Protein AF-A0A1J1HDL6-F1 (afdb_monomer_lite)

Foldseek 3Di:
DDVVVVVVVVVVVLVVCCPPPPDPSVVVVVVVVVVVVVVVVLVVVCVVPPDCPRDPDHDPDDDDDDPVNVCVVCVVVVPDPVVVVVVVVVPDDPVRVVVVVVVVVVD

InterPro domains:
  IPR056352 Microprotein, apicomplexa 13 [PF23523] (12-78)

Sequence (107 aa):
MNIKKKLIKEVENFRRTILLKGSPAFKIGVWVSGLTIGLTWILFSEYNQPKTNNLFFKKKEADIFTNEEIEKWNKPYFSNNKQELLVKDSKLTVDEKRKIILKEIYK

Secondary structure (DSSP, 8-state):
--HHHHHHHHHHHHHHHTTSTTSHHHHHHHHHHHHHHHHHHHHHHHHHS--TT-SS---SSPP---HHHHHHHHTTTTTSTHHHHHHHHHHS-HHHHHHHHHHHHT-

Organism: Plasmodium relictum (NCBI:txid85471)

Radius of gyration: 34.54 Å; chains: 1; bounding box: 70×32×77 Å

pLDDT: mean 77.24, std 10.14, range [54.28, 94.81]

Structure (mmCIF, N/CA/C/O backbone):
data_AF-A0A1J1HDL6-F1
#
_entry.id   AF-A0A1J1HDL6-F1
#
loop_
_atom_site.group_PDB
_atom_site.id
_atom_site.type_symbol
_atom_site.label_atom_id
_atom_site.label_alt_id
_atom_site.label_comp_id
_atom_site.label_asym_id
_atom_site.label_entity_id
_atom_site.label_seq_id
_atom_site.pdbx_PDB_ins_code
_atom_site.Cartn_x
_atom_site.Cartn_y
_atom_site.Cartn_z
_atom_site.occupancy
_atom_site.B_iso_or_equiv
_atom_site.auth_seq_id
_atom_site.auth_comp_id
_atom_site.auth_asym_id
_atom_site.auth_atom_id
_atom_site.pdbx_PDB_model_num
ATOM 1 N N . MET A 1 1 ? 23.630 26.340 -26.911 1.00 58.75 1 MET A N 1
ATOM 2 C CA . MET A 1 1 ? 23.223 24.965 -27.292 1.00 58.75 1 MET A CA 1
ATOM 3 C C . MET A 1 1 ? 21.820 24.711 -26.752 1.00 58.75 1 MET A C 1
ATOM 5 O O . MET A 1 1 ? 21.607 24.862 -25.560 1.00 58.75 1 MET A O 1
ATOM 9 N N . ASN A 1 2 ? 20.839 24.453 -27.621 1.00 82.31 2 ASN A N 1
ATOM 10 C CA . ASN A 1 2 ? 19.422 24.438 -27.240 1.00 82.31 2 ASN A CA 1
ATOM 11 C C . ASN A 1 2 ? 19.067 23.110 -26.540 1.00 82.31 2 ASN A C 1
ATOM 13 O O . ASN A 1 2 ? 19.070 22.059 -27.181 1.00 82.31 2 ASN A O 1
ATOM 17 N N . ILE A 1 3 ? 18.790 23.158 -25.233 1.00 84.62 3 ILE A N 1
ATOM 18 C CA . ILE A 1 3 ? 18.558 21.992 -24.356 1.00 84.62 3 ILE A CA 1
ATOM 19 C C . ILE A 1 3 ? 17.462 21.074 -24.917 1.00 84.62 3 ILE A C 1
ATOM 21 O O . ILE A 1 3 ? 17.608 19.854 -24.900 1.00 84.62 3 ILE A O 1
ATOM 25 N N . LYS A 1 4 ? 16.423 21.652 -25.535 1.00 83.12 4 LYS A N 1
ATOM 26 C CA . LYS A 1 4 ? 15.350 20.898 -26.200 1.00 83.12 4 LYS A CA 1
ATOM 27 C C . LYS A 1 4 ? 15.874 19.976 -27.303 1.00 83.12 4 LYS A C 1
ATOM 29 O O . LYS A 1 4 ? 15.474 18.821 -27.374 1.00 83.12 4 LYS A O 1
ATOM 34 N N . LYS A 1 5 ? 16.806 20.452 -28.137 1.00 86.25 5 LYS A N 1
ATOM 35 C CA . LYS A 1 5 ? 17.389 19.644 -29.224 1.00 86.25 5 LYS A CA 1
ATOM 36 C C . LYS A 1 5 ? 18.236 18.488 -28.685 1.00 86.25 5 LYS A C 1
ATOM 38 O O . LYS A 1 5 ? 18.247 17.420 -29.287 1.00 86.25 5 LYS A O 1
ATOM 43 N N . LYS A 1 6 ? 18.918 18.688 -27.550 1.00 86.06 6 LYS A N 1
ATOM 44 C CA . LYS A 1 6 ? 19.694 17.632 -26.883 1.00 86.06 6 LYS A CA 1
ATOM 45 C C . LYS A 1 6 ? 18.775 16.538 -26.332 1.00 86.06 6 LYS A C 1
ATOM 47 O O . LYS A 1 6 ? 19.003 15.371 -26.624 1.00 86.06 6 LYS A O 1
ATOM 52 N N . LEU A 1 7 ? 17.703 16.929 -25.639 1.00 85.88 7 LEU A N 1
ATOM 53 C CA . LEU A 1 7 ? 16.712 15.996 -25.096 1.00 85.88 7 LEU A CA 1
ATOM 54 C C . LEU A 1 7 ? 16.017 15.185 -26.194 1.00 85.88 7 LEU A C 1
ATOM 56 O O . LEU A 1 7 ? 15.916 13.971 -26.080 1.00 85.88 7 LEU A O 1
ATOM 60 N N . ILE A 1 8 ? 15.599 15.825 -27.291 1.00 87.06 8 ILE A N 1
ATOM 61 C CA . ILE A 1 8 ? 14.969 15.124 -28.423 1.00 87.06 8 ILE A CA 1
ATOM 62 C C . ILE A 1 8 ? 15.917 14.064 -29.005 1.00 87.06 8 ILE A C 1
ATOM 64 O O . ILE A 1 8 ? 15.500 12.934 -29.248 1.00 87.06 8 ILE A O 1
ATOM 68 N N . LYS A 1 9 ? 17.203 14.401 -29.170 1.00 86.50 9 LYS A N 1
ATOM 69 C CA . LYS A 1 9 ? 18.216 13.470 -29.684 1.00 86.50 9 LYS A CA 1
ATOM 70 C C . LYS A 1 9 ? 18.461 12.294 -28.734 1.00 86.50 9 LYS A C 1
ATOM 72 O O . LYS A 1 9 ? 18.607 11.161 -29.183 1.00 86.50 9 LYS A O 1
ATOM 77 N N . GLU A 1 10 ? 18.498 12.550 -27.429 1.00 82.50 10 GLU A N 1
ATOM 78 C CA . GLU A 1 10 ? 18.624 11.499 -26.414 1.00 82.50 10 GLU A CA 1
ATOM 79 C C . GLU A 1 10 ? 17.402 10.576 -26.403 1.00 82.50 10 GLU A C 1
ATOM 81 O O . GLU A 1 10 ? 17.576 9.360 -26.402 1.00 82.50 10 GLU A O 1
ATOM 86 N N . VAL A 1 11 ? 16.185 11.119 -26.500 1.00 81.88 11 VAL A N 1
ATOM 87 C CA . VAL A 1 11 ? 14.943 10.330 -26.592 1.00 81.88 11 VAL A CA 1
ATOM 88 C C . VAL A 1 11 ? 14.924 9.464 -27.853 1.00 81.88 11 VAL A C 1
ATOM 90 O O . VAL A 1 11 ? 14.560 8.289 -27.790 1.00 81.88 11 VAL A O 1
ATOM 93 N N . GLU A 1 12 ? 15.347 10.003 -28.998 1.00 83.62 12 GLU A N 1
ATOM 94 C CA . GLU A 1 12 ? 15.393 9.251 -30.254 1.00 83.62 12 GLU A CA 1
ATOM 95 C C . GLU A 1 12 ? 16.412 8.099 -30.192 1.00 83.62 12 GLU A C 1
ATOM 97 O O . GLU A 1 12 ? 16.109 6.968 -30.583 1.00 83.62 12 GLU A O 1
ATOM 102 N N . ASN A 1 13 ? 17.591 8.351 -29.615 1.00 79.81 13 ASN A N 1
ATOM 103 C CA . ASN A 1 13 ? 18.610 7.328 -29.373 1.00 79.81 13 ASN A CA 1
ATOM 104 C C . ASN A 1 13 ? 18.134 6.264 -28.375 1.00 79.81 13 ASN A C 1
ATOM 106 O O . ASN A 1 13 ? 18.382 5.070 -28.572 1.00 79.81 13 ASN A O 1
ATOM 110 N N . PHE A 1 14 ? 17.427 6.676 -27.323 1.00 77.12 14 PHE A N 1
ATOM 111 C CA . PHE A 1 14 ? 16.869 5.772 -26.324 1.00 77.12 14 PHE A CA 1
ATOM 112 C C . PHE A 1 14 ? 15.821 4.851 -26.949 1.00 77.12 14 PHE A C 1
ATOM 114 O O . PHE A 1 14 ? 15.903 3.637 -26.800 1.00 77.12 14 PHE A O 1
ATOM 121 N N . ARG A 1 15 ? 14.899 5.396 -27.752 1.00 75.75 15 ARG A N 1
ATOM 122 C CA . ARG A 1 15 ? 13.878 4.619 -28.472 1.00 75.75 15 ARG A CA 1
ATOM 123 C C . ARG A 1 15 ? 14.488 3.560 -29.391 1.00 75.75 15 ARG A C 1
ATOM 125 O O . ARG A 1 15 ? 13.982 2.443 -29.439 1.00 75.75 15 ARG A O 1
ATOM 132 N N . ARG A 1 16 ? 15.578 3.884 -30.097 1.00 75.50 16 ARG A N 1
ATOM 133 C CA . ARG A 1 16 ? 16.286 2.918 -30.960 1.00 75.50 16 ARG A CA 1
ATOM 134 C C . ARG A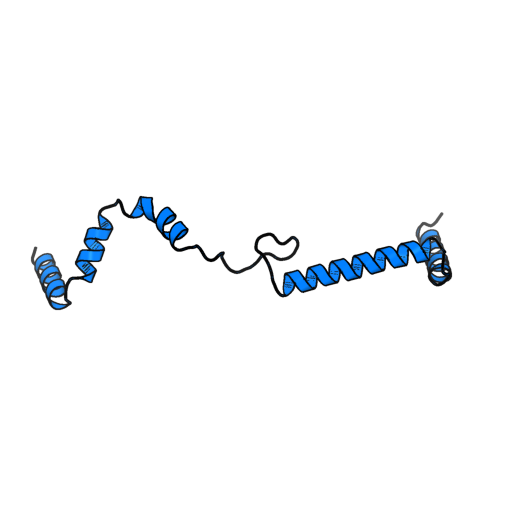 1 16 ? 16.969 1.808 -30.161 1.00 75.50 16 ARG A C 1
ATOM 136 O O . ARG A 1 16 ? 17.018 0.671 -30.612 1.00 75.50 16 ARG A O 1
ATOM 143 N N . THR A 1 17 ? 17.491 2.127 -28.979 1.00 74.25 17 THR A N 1
ATOM 144 C CA . THR A 1 17 ? 18.280 1.191 -28.161 1.00 74.25 17 THR A CA 1
ATOM 145 C C . THR A 1 17 ? 17.456 0.403 -27.145 1.00 74.25 17 THR A C 1
ATOM 147 O O . THR A 1 17 ? 17.947 -0.601 -26.629 1.00 74.25 17 THR A O 1
ATOM 150 N N . ILE A 1 18 ? 16.203 0.791 -26.889 1.00 66.06 18 ILE A N 1
ATOM 151 C CA . ILE A 1 18 ? 15.331 0.146 -25.897 1.00 66.06 18 ILE A CA 1
ATOM 152 C C . ILE A 1 18 ? 15.004 -1.309 -26.252 1.00 66.06 18 ILE A C 1
ATOM 154 O O . ILE A 1 18 ? 14.808 -2.119 -25.358 1.00 66.06 18 ILE A O 1
ATOM 158 N N . LEU A 1 19 ? 14.971 -1.649 -27.545 1.00 67.44 19 LEU A N 1
ATOM 159 C CA . LEU A 1 19 ? 14.701 -3.005 -28.036 1.00 67.44 19 LEU A CA 1
ATOM 160 C C . LEU A 1 19 ? 15.977 -3.848 -28.187 1.00 67.44 19 LEU A C 1
ATOM 162 O O . LEU A 1 19 ? 15.893 -5.066 -28.342 1.00 67.44 19 LEU A O 1
ATOM 166 N N . LEU A 1 20 ? 17.163 -3.228 -28.127 1.00 77.88 20 LEU A N 1
ATOM 167 C CA . LEU A 1 20 ? 18.426 -3.960 -28.155 1.00 77.88 20 LEU A CA 1
ATOM 168 C C . LEU A 1 20 ? 18.693 -4.578 -26.780 1.00 77.88 20 LEU A C 1
ATOM 170 O O . LEU A 1 20 ? 19.084 -3.899 -25.825 1.00 77.88 20 LEU A O 1
ATOM 174 N N . LYS A 1 21 ? 18.501 -5.896 -26.700 1.00 66.12 21 LYS A N 1
ATOM 175 C CA . LYS A 1 21 ? 18.742 -6.701 -25.501 1.00 66.12 21 LYS A CA 1
ATOM 176 C C . LYS A 1 21 ? 20.197 -6.528 -25.044 1.00 66.12 21 LYS A C 1
ATOM 178 O O . LYS A 1 21 ? 21.126 -6.764 -25.807 1.00 66.12 21 LYS A O 1
ATOM 183 N N . GLY A 1 22 ? 20.386 -6.088 -23.799 1.00 70.88 22 GLY A N 1
ATOM 184 C CA . GLY A 1 22 ? 21.708 -5.826 -23.211 1.00 70.88 22 GLY A CA 1
ATOM 185 C C . GLY A 1 22 ? 22.145 -4.357 -23.206 1.00 70.88 22 GLY A C 1
ATOM 186 O O . GLY A 1 22 ? 23.100 -4.027 -22.500 1.00 70.88 22 GLY A O 1
ATOM 187 N N . SER A 1 23 ? 21.432 -3.460 -23.899 1.00 76.69 23 SER A N 1
ATOM 188 C CA . SER A 1 23 ? 21.705 -2.023 -23.818 1.00 76.69 23 SER A CA 1
ATOM 189 C C . SER A 1 23 ? 21.410 -1.475 -22.406 1.00 76.69 23 SER A C 1
ATOM 191 O O . SER A 1 23 ? 20.531 -1.994 -21.705 1.00 76.69 23 SER A O 1
ATOM 193 N N . PRO A 1 24 ? 22.101 -0.409 -21.957 1.00 80.69 24 PRO A N 1
ATOM 194 C CA . PRO A 1 24 ? 21.780 0.254 -20.691 1.00 80.69 24 PRO A CA 1
ATOM 195 C C . PRO A 1 24 ? 20.316 0.716 -20.622 1.00 80.69 24 PRO A C 1
ATOM 197 O O . PRO A 1 24 ? 19.679 0.583 -19.580 1.00 80.69 24 PRO A O 1
ATOM 200 N N . ALA A 1 25 ? 19.762 1.174 -21.750 1.00 80.81 25 ALA A N 1
ATOM 201 C CA . ALA A 1 25 ? 18.365 1.583 -21.874 1.00 80.81 25 ALA A CA 1
ATOM 202 C C . ALA A 1 25 ? 17.390 0.420 -21.626 1.00 80.81 25 ALA A C 1
ATOM 204 O O . ALA A 1 25 ? 16.414 0.584 -20.897 1.00 80.81 25 ALA A O 1
ATOM 205 N N . PHE A 1 26 ? 17.684 -0.770 -22.164 1.00 81.50 26 PHE A N 1
ATOM 206 C CA . PHE A 1 26 ? 16.893 -1.977 -21.918 1.00 81.50 26 PHE A CA 1
ATOM 207 C C . PHE A 1 26 ? 16.925 -2.383 -20.439 1.00 81.50 26 PHE A C 1
ATOM 209 O O . PHE A 1 26 ? 15.880 -2.668 -19.859 1.00 81.50 26 PHE A O 1
ATOM 216 N N . LYS A 1 27 ? 18.101 -2.351 -19.793 1.00 83.94 27 LYS A N 1
ATOM 217 C CA . LYS A 1 27 ? 18.226 -2.660 -18.355 1.00 83.94 27 LYS A CA 1
ATOM 218 C C . LYS A 1 27 ? 17.377 -1.717 -17.504 1.00 83.94 27 LYS A C 1
ATOM 220 O O . LYS A 1 27 ? 16.628 -2.183 -16.651 1.00 83.94 27 LYS A O 1
ATOM 225 N N . ILE A 1 28 ? 17.460 -0.412 -17.762 1.00 86.38 28 ILE A N 1
ATOM 226 C CA . ILE A 1 28 ? 16.651 0.595 -17.063 1.00 86.38 28 ILE A CA 1
ATOM 227 C C . ILE A 1 28 ? 15.161 0.348 -17.319 1.00 86.38 28 ILE A C 1
ATOM 229 O O . ILE A 1 28 ? 14.379 0.361 -16.376 1.00 86.38 28 ILE A O 1
ATOM 233 N N . GLY A 1 29 ? 14.772 0.054 -18.563 1.00 84.69 29 GLY A N 1
ATOM 234 C CA . GLY A 1 29 ? 13.389 -0.266 -18.918 1.00 84.69 29 GLY A CA 1
ATOM 235 C C . GLY A 1 29 ? 12.826 -1.453 -18.134 1.00 84.69 29 GLY A C 1
ATOM 236 O O . GLY A 1 29 ? 11.716 -1.366 -17.618 1.00 84.69 29 GLY A O 1
ATOM 237 N N . VAL A 1 30 ? 13.605 -2.527 -17.969 1.00 87.19 30 VAL A N 1
ATOM 238 C CA . VAL A 1 30 ? 13.203 -3.694 -17.167 1.00 87.19 30 VAL A CA 1
ATOM 239 C C . VAL A 1 30 ? 12.992 -3.308 -15.703 1.00 87.19 30 VAL A C 1
ATOM 241 O O . VAL A 1 30 ? 11.933 -3.605 -15.153 1.00 87.19 30 VAL A O 1
ATOM 244 N N . TRP A 1 31 ? 13.943 -2.598 -15.088 1.00 91.69 31 TRP A N 1
ATOM 245 C CA . TRP A 1 31 ? 13.818 -2.142 -13.698 1.00 91.69 31 TRP A CA 1
ATOM 246 C C . TRP A 1 31 ? 12.621 -1.215 -13.493 1.00 91.69 31 TRP A C 1
ATOM 248 O O . TRP A 1 31 ? 11.844 -1.418 -12.563 1.00 91.69 31 TRP A O 1
ATOM 258 N N . VAL A 1 32 ? 12.432 -0.239 -14.383 1.00 91.38 32 VAL A N 1
ATOM 259 C CA . VAL A 1 32 ? 11.285 0.675 -14.335 1.00 91.38 32 VAL A CA 1
ATOM 260 C C . VAL A 1 32 ? 9.982 -0.100 -14.495 1.00 91.38 32 VAL A C 1
ATOM 262 O O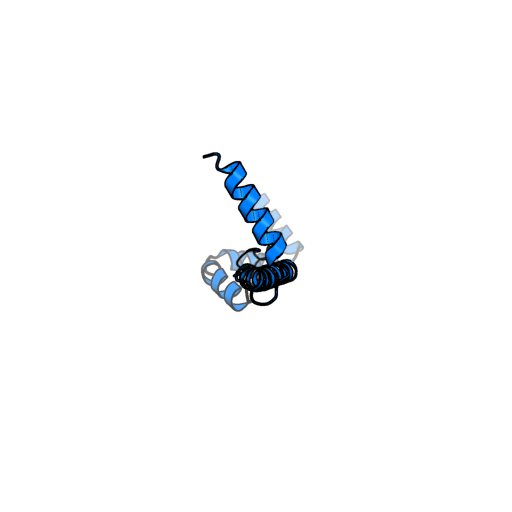 . VAL A 1 32 ? 9.063 0.137 -13.722 1.00 91.38 32 VAL A O 1
ATOM 265 N N . SER A 1 33 ? 9.907 -1.060 -15.422 1.00 91.12 33 SER A N 1
ATOM 266 C CA . SER A 1 33 ? 8.706 -1.886 -15.596 1.00 91.12 33 SER A CA 1
ATOM 267 C C . SER A 1 33 ? 8.396 -2.736 -14.360 1.00 91.12 33 SER A C 1
ATOM 269 O O . SER A 1 33 ? 7.249 -2.802 -13.932 1.00 91.12 33 SER A O 1
ATOM 271 N N . GLY A 1 34 ? 9.414 -3.334 -13.732 1.00 92.56 34 GLY A N 1
ATOM 272 C CA . GLY A 1 34 ? 9.239 -4.114 -12.509 1.00 92.56 34 GLY A CA 1
ATOM 273 C C . GLY A 1 34 ? 8.754 -3.246 -11.350 1.00 92.56 34 GLY A C 1
ATOM 274 O O . GLY A 1 34 ? 7.828 -3.627 -10.637 1.00 92.56 34 GLY A O 1
ATOM 275 N N . LEU A 1 35 ? 9.324 -2.045 -11.204 1.00 94.56 35 LEU A N 1
ATOM 276 C CA . LEU A 1 35 ? 8.904 -1.081 -10.190 1.00 94.56 35 LEU A CA 1
ATOM 277 C C . LEU A 1 35 ? 7.478 -0.579 -10.425 1.00 94.56 35 LEU A C 1
ATOM 279 O O . LEU A 1 35 ? 6.705 -0.526 -9.474 1.00 94.56 35 LEU A O 1
ATOM 283 N N . THR A 1 36 ? 7.099 -0.235 -11.659 1.00 94.19 36 THR A N 1
ATOM 284 C CA . THR A 1 36 ? 5.746 0.266 -11.951 1.00 94.19 36 THR A CA 1
ATOM 285 C C . THR A 1 36 ? 4.689 -0.810 -11.754 1.00 94.19 36 THR A C 1
ATOM 287 O O . THR A 1 36 ? 3.640 -0.523 -11.177 1.00 94.19 36 THR A O 1
ATOM 290 N N . ILE A 1 37 ? 4.962 -2.049 -12.165 1.00 94.81 37 ILE A N 1
ATOM 291 C CA . ILE A 1 37 ? 4.063 -3.186 -11.935 1.00 94.81 37 ILE A CA 1
ATOM 292 C C . ILE A 1 37 ? 3.934 -3.460 -10.433 1.00 94.81 37 ILE A C 1
ATOM 294 O O . ILE A 1 37 ? 2.817 -3.592 -9.936 1.00 94.81 37 ILE A O 1
ATOM 298 N N . GLY A 1 38 ? 5.048 -3.466 -9.694 1.00 91.81 38 GLY A N 1
ATOM 299 C CA . GLY A 1 38 ? 5.047 -3.647 -8.241 1.00 91.81 38 GLY A CA 1
ATOM 300 C C . GLY A 1 38 ? 4.269 -2.554 -7.505 1.00 91.81 38 GLY A C 1
ATOM 301 O O . GLY A 1 38 ? 3.414 -2.857 -6.678 1.00 91.81 38 GLY A O 1
ATOM 302 N N . LEU A 1 39 ? 4.495 -1.284 -7.849 1.00 92.50 39 LEU A N 1
ATOM 303 C CA . LEU A 1 39 ? 3.753 -0.147 -7.292 1.00 92.50 39 LEU A CA 1
ATOM 304 C C . LEU A 1 39 ? 2.262 -0.219 -7.619 1.00 92.50 39 LEU A C 1
ATOM 306 O O . LEU A 1 39 ? 1.435 0.007 -6.742 1.00 92.50 39 LEU A O 1
ATOM 310 N N . THR A 1 40 ? 1.912 -0.570 -8.857 1.00 92.25 40 THR A N 1
ATOM 311 C CA . THR A 1 40 ? 0.509 -0.726 -9.270 1.00 92.25 40 THR A CA 1
ATOM 312 C C . THR A 1 40 ? -0.167 -1.848 -8.486 1.00 92.25 40 THR A C 1
ATOM 314 O O . THR A 1 40 ? -1.300 -1.686 -8.039 1.00 92.25 40 THR A O 1
ATOM 317 N N . TRP A 1 41 ? 0.535 -2.960 -8.259 1.00 91.12 41 TRP A N 1
ATOM 318 C CA . TRP A 1 41 ? 0.033 -4.062 -7.443 1.00 91.12 41 TRP A CA 1
ATOM 319 C C . TRP A 1 41 ? -0.198 -3.646 -5.989 1.00 91.12 41 TRP A C 1
ATOM 321 O O . TRP A 1 41 ? -1.256 -3.932 -5.433 1.00 91.12 41 TRP A O 1
ATOM 331 N N . ILE A 1 42 ? 0.755 -2.928 -5.386 1.00 88.50 42 ILE A N 1
ATOM 332 C CA . ILE A 1 42 ? 0.623 -2.397 -4.022 1.00 88.50 42 ILE A CA 1
ATOM 333 C C . ILE A 1 42 ? -0.577 -1.451 -3.941 1.00 88.50 42 ILE A C 1
ATOM 335 O O . ILE A 1 42 ? -1.415 -1.616 -3.061 1.00 88.50 42 ILE A O 1
ATOM 339 N N . LEU A 1 43 ? -0.713 -0.521 -4.888 1.00 88.19 43 LEU A N 1
ATOM 340 C CA . LEU A 1 43 ? -1.845 0.405 -4.940 1.00 88.19 43 LEU A CA 1
ATOM 341 C C . LEU A 1 43 ? -3.183 -0.331 -5.049 1.00 88.19 43 LEU A C 1
ATOM 343 O O . LEU A 1 43 ? -4.111 -0.011 -4.312 1.00 88.19 43 LEU A O 1
ATOM 347 N N . PHE A 1 44 ? -3.285 -1.328 -5.931 1.00 88.75 44 PHE A N 1
ATOM 348 C CA . PHE A 1 44 ? -4.512 -2.106 -6.100 1.00 88.75 44 PHE A CA 1
ATOM 349 C C . PHE A 1 44 ? -4.833 -2.950 -4.858 1.00 88.75 44 PHE A C 1
ATOM 351 O O . PHE A 1 44 ? -5.983 -3.026 -4.429 1.00 88.75 44 PHE A O 1
ATOM 358 N N . SER A 1 45 ? -3.812 -3.541 -4.236 1.00 86.06 45 SER A N 1
ATOM 359 C CA . SER A 1 45 ? -3.954 -4.289 -2.988 1.00 86.06 45 SER A CA 1
ATOM 360 C C . SER A 1 45 ? -4.413 -3.392 -1.838 1.00 86.06 45 SER A C 1
ATOM 362 O O . SER A 1 45 ? -5.322 -3.772 -1.102 1.00 86.06 45 SER A O 1
ATOM 364 N N . GLU A 1 46 ? -3.804 -2.215 -1.671 1.00 86.19 46 GLU A N 1
ATOM 365 C CA . GLU A 1 46 ? -4.189 -1.257 -0.631 1.00 86.19 46 GLU A CA 1
ATOM 366 C C . GLU A 1 46 ? -5.580 -0.669 -0.881 1.00 86.19 46 GLU A C 1
ATOM 368 O O . GLU A 1 46 ? -6.307 -0.419 0.076 1.00 86.19 46 GLU A O 1
ATOM 373 N N . TYR A 1 47 ? -5.965 -0.474 -2.145 1.00 83.69 47 TYR A N 1
ATOM 374 C CA . TYR A 1 47 ? -7.296 0.004 -2.509 1.00 83.69 47 TYR A CA 1
ATOM 375 C C . TYR A 1 47 ? -8.390 -1.006 -2.138 1.00 83.69 47 TYR A C 1
ATOM 377 O O . TYR A 1 47 ? -9.408 -0.626 -1.565 1.00 83.69 47 TYR A O 1
ATOM 385 N N . ASN A 1 48 ? -8.172 -2.293 -2.427 1.00 83.00 48 ASN A N 1
ATOM 386 C CA . ASN A 1 48 ? -9.158 -3.340 -2.147 1.00 83.00 48 ASN A CA 1
ATOM 387 C C . ASN A 1 48 ? -9.235 -3.708 -0.660 1.00 83.00 48 ASN A C 1
ATOM 389 O O . ASN A 1 48 ? -10.308 -4.052 -0.169 1.00 83.00 48 ASN A O 1
ATOM 393 N N . GLN A 1 49 ? -8.106 -3.680 0.054 1.00 81.25 49 GLN A N 1
ATOM 394 C CA . GLN A 1 49 ? -8.034 -4.018 1.478 1.00 81.25 49 GLN A CA 1
ATOM 395 C C . GLN A 1 49 ? -7.159 -3.007 2.228 1.00 81.25 49 GLN A C 1
ATOM 397 O O . GLN A 1 49 ? -5.997 -3.291 2.549 1.00 81.25 49 GLN A O 1
ATOM 402 N N . PRO A 1 50 ? -7.701 -1.814 2.527 1.00 75.38 50 PRO A N 1
ATOM 403 C CA . PRO A 1 50 ? -6.952 -0.801 3.246 1.00 75.38 50 PRO A CA 1
ATOM 404 C C . PRO A 1 50 ? -6.747 -1.241 4.701 1.00 75.38 50 PRO A C 1
ATOM 406 O O . PRO A 1 50 ? -7.705 -1.445 5.450 1.00 75.38 50 PRO A O 1
ATOM 409 N N . LYS A 1 51 ? -5.487 -1.394 5.115 1.00 73.50 51 LYS A N 1
ATOM 410 C CA . LYS A 1 51 ? -5.100 -1.597 6.514 1.00 73.50 51 LYS A CA 1
ATOM 411 C C . LYS A 1 51 ? -4.910 -0.243 7.194 1.00 73.50 51 LYS A C 1
ATOM 413 O O . LYS A 1 51 ? -4.801 0.803 6.554 1.00 73.50 51 LYS A O 1
ATOM 418 N N . THR A 1 52 ? -4.859 -0.268 8.516 1.00 68.00 52 THR A N 1
ATOM 419 C CA . THR A 1 52 ? -4.715 0.926 9.360 1.00 68.00 52 THR A CA 1
ATOM 420 C C . THR A 1 52 ? -3.369 1.631 9.170 1.00 68.00 52 THR A C 1
ATOM 422 O O . THR A 1 52 ? -3.325 2.858 9.145 1.00 68.00 52 THR A O 1
ATOM 425 N N . ASN A 1 53 ? -2.297 0.866 8.927 1.00 70.81 53 ASN A N 1
ATOM 426 C CA . ASN A 1 53 ? -0.921 1.360 8.753 1.00 70.81 53 ASN A CA 1
ATOM 427 C C . ASN A 1 53 ? -0.425 1.351 7.292 1.00 70.81 53 ASN A C 1
ATOM 429 O O . ASN A 1 53 ? 0.765 1.170 7.039 1.00 70.81 53 ASN A O 1
ATOM 433 N N . ASN A 1 54 ? -1.321 1.510 6.320 1.00 74.38 54 ASN A N 1
ATOM 434 C CA . ASN A 1 54 ? -0.949 1.543 4.903 1.00 74.38 54 ASN A CA 1
ATOM 435 C C . ASN A 1 54 ? -0.268 2.863 4.486 1.00 74.38 54 ASN A C 1
ATOM 437 O O . ASN A 1 54 ? -0.480 3.907 5.108 1.00 74.38 54 ASN A O 1
ATOM 441 N N . LEU A 1 55 ? 0.535 2.808 3.413 1.00 71.25 55 LEU A N 1
ATOM 442 C CA . LEU A 1 55 ? 1.345 3.933 2.925 1.00 71.25 55 LEU A CA 1
ATOM 443 C C . LEU A 1 55 ? 0.539 4.929 2.082 1.00 71.25 55 LEU A C 1
ATOM 445 O O . LEU A 1 55 ? 0.756 6.134 2.211 1.00 71.25 55 LEU A O 1
ATOM 449 N N . PHE A 1 56 ? -0.377 4.455 1.231 1.00 76.56 56 PHE A N 1
ATOM 450 C CA . PHE A 1 56 ? -1.124 5.304 0.295 1.00 76.56 56 PHE A CA 1
ATOM 451 C C . PHE A 1 56 ? -2.583 5.497 0.708 1.00 76.56 56 PHE A C 1
ATOM 453 O O . PHE A 1 56 ? -3.093 6.617 0.653 1.00 76.56 56 PHE A O 1
ATOM 460 N N . PHE A 1 57 ? -3.259 4.432 1.149 1.00 77.38 57 PHE A N 1
ATOM 461 C CA . PHE A 1 57 ? -4.678 4.487 1.512 1.00 77.38 57 PHE A CA 1
ATOM 462 C C . PHE A 1 57 ? -4.918 4.037 2.949 1.00 77.38 57 PHE A C 1
ATOM 464 O O . PHE A 1 57 ? -4.720 2.872 3.284 1.00 77.38 57 PHE A O 1
ATOM 471 N N . LYS A 1 58 ? -5.416 4.948 3.792 1.00 72.81 58 LYS A N 1
ATOM 472 C CA . LYS A 1 58 ? -5.847 4.611 5.154 1.00 72.81 58 LYS A CA 1
ATOM 473 C C . LYS A 1 58 ? -7.230 3.972 5.147 1.00 72.81 58 LYS A C 1
ATOM 475 O O . LYS A 1 58 ? -8.128 4.425 4.431 1.00 72.81 58 LYS A O 1
ATOM 480 N N . LYS A 1 59 ? -7.412 2.961 5.997 1.00 75.00 59 LYS A N 1
ATOM 481 C CA . LYS A 1 59 ? -8.732 2.394 6.286 1.00 75.00 59 LYS A CA 1
ATOM 482 C C . LYS A 1 59 ? -9.662 3.508 6.783 1.00 75.00 59 LYS A C 1
ATOM 484 O O . LYS A 1 59 ? -9.309 4.245 7.698 1.00 75.00 59 LYS A O 1
ATOM 489 N N . LYS A 1 60 ? -10.823 3.663 6.138 1.00 69.56 60 LYS A N 1
ATOM 490 C CA . LYS A 1 60 ? -11.839 4.667 6.518 1.00 69.56 60 LYS A CA 1
ATOM 491 C C . LYS A 1 60 ? -12.702 4.218 7.697 1.00 69.56 60 LYS A C 1
ATOM 493 O O . LYS A 1 60 ? -13.384 5.037 8.301 1.00 69.56 60 LYS A O 1
ATOM 498 N N . GLU A 1 61 ? -12.698 2.924 7.984 1.00 68.56 61 GLU A N 1
ATOM 499 C CA . GLU A 1 61 ? -13.415 2.341 9.111 1.00 68.56 61 GLU A CA 1
ATOM 500 C C . GLU A 1 61 ? -12.586 2.491 10.383 1.00 68.56 61 GLU A C 1
ATOM 502 O O . GLU A 1 61 ? -11.367 2.311 10.356 1.00 68.56 61 GLU A O 1
ATOM 507 N N . ALA A 1 62 ? -13.262 2.798 11.490 1.00 64.75 62 ALA A N 1
ATOM 508 C CA . ALA A 1 62 ? -12.647 2.776 12.806 1.00 64.75 62 ALA A CA 1
ATOM 509 C C . ALA A 1 62 ? -12.183 1.354 13.149 1.00 64.75 62 ALA A C 1
ATOM 511 O O . ALA A 1 62 ? -12.829 0.372 12.767 1.00 64.75 62 ALA A O 1
ATOM 512 N N . ASP A 1 63 ? -11.071 1.250 13.875 1.00 67.69 63 ASP A N 1
ATOM 513 C CA . ASP A 1 63 ? -10.676 -0.024 14.460 1.00 67.69 63 ASP A CA 1
ATOM 514 C C . ASP A 1 63 ? -11.759 -0.508 15.423 1.00 67.69 63 ASP A C 1
ATOM 516 O O . ASP A 1 63 ? -12.330 0.261 16.200 1.00 67.69 63 ASP A O 1
ATOM 520 N N . ILE A 1 64 ? -12.082 -1.796 15.316 1.00 72.00 64 ILE A N 1
ATOM 521 C CA . ILE A 1 64 ? -13.059 -2.434 16.187 1.00 72.00 64 ILE A CA 1
ATOM 522 C C . ILE A 1 64 ? -12.376 -2.590 17.541 1.00 72.00 64 ILE A C 1
ATOM 524 O O . ILE A 1 64 ? -11.476 -3.415 17.685 1.00 72.00 64 ILE A O 1
ATOM 528 N N . PHE A 1 65 ? -12.792 -1.785 18.516 1.00 76.81 65 PHE A N 1
ATOM 529 C CA . PHE A 1 65 ? -12.320 -1.929 19.886 1.00 76.81 65 PHE A CA 1
ATOM 530 C C . PHE A 1 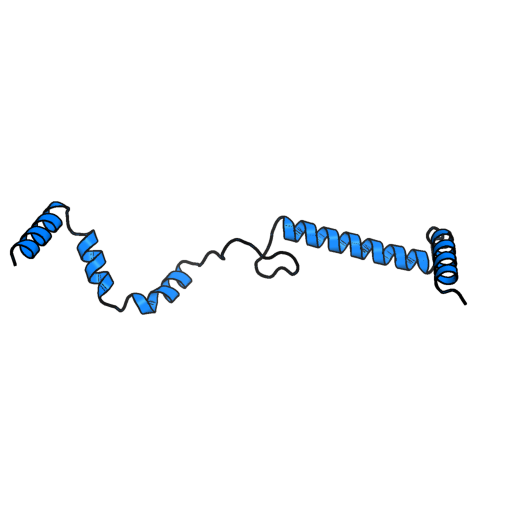65 ? -12.779 -3.270 20.450 1.00 76.81 65 PHE A C 1
ATOM 532 O O . PHE A 1 65 ? -13.943 -3.660 20.315 1.00 76.81 65 PHE A O 1
ATOM 539 N N . THR A 1 66 ? -11.863 -3.972 21.102 1.00 81.06 66 THR A N 1
ATOM 540 C CA . THR A 1 66 ? -12.207 -5.180 21.853 1.00 81.06 66 THR A CA 1
ATOM 541 C C . THR A 1 66 ? -13.023 -4.823 23.098 1.00 81.06 66 THR A C 1
ATOM 543 O O . THR A 1 66 ? -12.905 -3.723 23.643 1.00 81.06 66 THR A O 1
ATOM 546 N N . ASN A 1 67 ? -13.854 -5.754 23.584 1.00 78.38 67 ASN A N 1
ATOM 547 C CA . ASN A 1 67 ? -14.658 -5.535 24.797 1.00 78.38 67 ASN A CA 1
ATOM 548 C C . ASN A 1 67 ? -13.788 -5.130 26.004 1.00 78.38 67 ASN A C 1
ATOM 550 O O . ASN A 1 67 ? -14.205 -4.313 26.818 1.00 78.38 67 ASN A O 1
ATOM 554 N N . GLU A 1 68 ? -12.562 -5.646 26.072 1.00 82.31 68 GLU A N 1
ATOM 555 C CA . GLU A 1 68 ? -11.565 -5.345 27.104 1.00 82.31 68 GLU A CA 1
ATOM 556 C C . GLU A 1 68 ? -11.062 -3.892 27.029 1.00 82.31 68 GLU A C 1
ATOM 558 O O . GLU A 1 68 ? -10.923 -3.215 28.051 1.00 82.31 68 GLU A O 1
ATOM 563 N N . GLU A 1 69 ? -10.819 -3.374 25.822 1.00 82.94 69 GLU A N 1
ATOM 564 C CA . GLU A 1 69 ? -10.451 -1.970 25.608 1.00 82.94 69 GLU A CA 1
ATOM 565 C C . GLU A 1 69 ? -11.605 -1.034 25.942 1.00 82.94 69 GLU A C 1
ATOM 567 O O . GLU A 1 69 ? -11.391 -0.002 26.580 1.00 82.94 69 GLU A O 1
ATOM 572 N N . ILE A 1 70 ? -12.827 -1.415 25.564 1.00 81.38 70 ILE A N 1
ATOM 573 C CA . ILE A 1 70 ? -14.045 -0.675 25.899 1.00 81.38 70 ILE A CA 1
ATOM 574 C C . ILE A 1 70 ? -14.218 -0.621 27.420 1.00 81.38 70 ILE A C 1
ATOM 576 O O . ILE A 1 70 ? -14.474 0.446 27.975 1.00 81.38 70 ILE A O 1
ATOM 580 N N . GLU A 1 71 ? -14.040 -1.742 28.119 1.00 81.12 71 GLU A N 1
ATOM 581 C CA . GLU A 1 71 ? -14.131 -1.805 29.578 1.00 81.12 71 GLU A CA 1
ATOM 582 C C . GLU A 1 71 ? -13.058 -0.938 30.247 1.00 81.12 71 GLU A C 1
ATOM 584 O O . GLU A 1 71 ? -13.362 -0.143 31.139 1.00 81.12 71 GLU A O 1
ATOM 589 N N . LYS A 1 72 ? -11.811 -1.014 29.773 1.00 86.12 72 LYS A N 1
ATOM 590 C CA . LYS A 1 72 ? -10.705 -0.190 30.273 1.00 86.12 72 LYS A CA 1
ATOM 591 C C . LYS A 1 72 ? -10.946 1.300 30.039 1.00 86.12 72 LYS A C 1
ATOM 593 O O . LYS A 1 72 ? -10.655 2.101 30.926 1.00 86.12 72 LYS A O 1
ATOM 598 N N . TRP A 1 73 ? -11.476 1.664 28.874 1.00 84.06 73 TRP A N 1
ATOM 599 C CA . TRP A 1 73 ? -11.822 3.042 28.533 1.00 84.06 73 TRP A CA 1
ATOM 600 C C . TRP A 1 73 ? -12.973 3.559 29.398 1.00 84.06 73 TRP A C 1
ATOM 602 O O . TRP A 1 73 ? -12.930 4.689 29.879 1.00 84.06 73 TRP A O 1
ATOM 612 N N . ASN A 1 74 ? -13.963 2.709 29.672 1.00 80.62 74 ASN A N 1
ATOM 613 C CA . ASN A 1 74 ? -15.110 3.051 30.503 1.00 80.62 74 ASN A CA 1
ATOM 614 C C . ASN A 1 74 ? -14.793 3.043 32.012 1.00 80.62 74 ASN A C 1
ATOM 616 O O . ASN A 1 74 ? -15.495 3.711 32.771 1.00 80.62 74 ASN A O 1
ATOM 620 N N . LYS A 1 75 ? -13.737 2.346 32.466 1.00 82.12 75 LYS A N 1
ATOM 621 C CA . LYS A 1 75 ? -13.325 2.194 33.882 1.00 82.12 75 LYS A CA 1
ATOM 622 C C . LYS A 1 75 ? -13.377 3.489 34.720 1.00 82.12 75 LYS A C 1
ATOM 624 O O . LYS A 1 75 ? -13.918 3.436 35.823 1.00 82.12 75 LYS A O 1
ATOM 629 N N . PRO A 1 76 ? -12.891 4.650 34.239 1.00 80.19 76 PRO A N 1
ATOM 630 C CA . PRO A 1 76 ? -12.932 5.911 34.988 1.00 80.19 76 PRO A CA 1
ATOM 631 C C . PRO A 1 76 ? -14.331 6.541 35.082 1.00 80.19 76 PRO A C 1
ATOM 633 O O . PRO A 1 76 ? -14.561 7.423 35.905 1.00 80.19 76 PRO A O 1
ATOM 636 N N . TYR A 1 77 ? -15.266 6.121 34.229 1.00 70.38 77 TYR A N 1
ATOM 637 C CA . TYR A 1 77 ? -16.625 6.656 34.162 1.00 70.38 77 TYR A CA 1
ATOM 638 C C . TYR A 1 77 ? -17.629 5.829 34.978 1.00 70.38 77 TYR A C 1
ATOM 640 O O . TYR A 1 77 ? -18.688 6.352 35.324 1.00 70.38 77 TYR A O 1
ATOM 648 N N . PHE A 1 78 ? -17.293 4.583 35.346 1.00 64.75 78 PHE A N 1
ATOM 649 C CA . PHE A 1 78 ? -18.117 3.763 36.249 1.00 64.75 78 PHE A CA 1
ATOM 650 C C . PHE A 1 78 ? -18.125 4.278 37.699 1.00 64.75 78 PHE A C 1
ATOM 652 O O . PHE A 1 78 ? -19.067 4.011 38.436 1.00 64.75 78 PHE A O 1
ATOM 659 N N . SER A 1 79 ? -17.119 5.049 38.128 1.00 61.88 79 SER A N 1
ATOM 660 C CA . SER A 1 79 ? -17.005 5.521 39.518 1.00 61.88 79 SER A CA 1
ATOM 661 C C . SER A 1 79 ? -17.834 6.768 39.847 1.00 61.88 79 SER A C 1
ATOM 663 O O . SER A 1 79 ? -17.863 7.188 41.001 1.00 61.88 79 SER A O 1
ATOM 665 N N . ASN A 1 80 ? -18.504 7.382 38.868 1.00 55.88 80 ASN A N 1
ATOM 666 C CA . ASN A 1 80 ? -19.388 8.519 39.113 1.00 55.88 80 ASN A CA 1
ATOM 667 C C . ASN A 1 80 ? -20.840 8.031 39.189 1.00 55.88 80 ASN A C 1
ATOM 669 O O . ASN A 1 80 ? -21.363 7.545 38.192 1.00 55.88 80 ASN A O 1
ATOM 673 N N . ASN A 1 81 ? -21.470 8.227 40.356 1.00 56.34 81 ASN A N 1
ATOM 674 C CA . ASN A 1 81 ? -22.864 8.005 40.815 1.00 56.34 81 ASN A CA 1
ATOM 675 C C . ASN A 1 81 ? -24.047 7.992 39.807 1.00 56.34 81 ASN A C 1
ATOM 677 O O . ASN A 1 81 ? -25.182 7.729 40.196 1.00 56.34 81 ASN A O 1
ATOM 681 N N . LYS A 1 82 ? -23.855 8.286 38.520 1.00 56.81 82 LYS A N 1
ATOM 682 C CA . LYS A 1 82 ? -24.898 8.298 37.487 1.00 56.81 82 LYS A CA 1
ATOM 683 C C . LYS A 1 82 ? -25.354 6.905 37.051 1.00 56.81 82 LYS A C 1
ATOM 685 O O . LYS A 1 82 ? -26.481 6.773 36.592 1.00 56.81 82 LYS A O 1
ATOM 690 N N . GLN A 1 83 ? -24.534 5.865 37.195 1.00 58.25 83 GLN A N 1
ATOM 691 C CA . GLN A 1 83 ? -24.942 4.509 36.803 1.00 58.25 83 GLN A CA 1
ATOM 692 C C . GLN A 1 83 ? -25.918 3.874 37.787 1.00 58.25 83 GLN A C 1
ATOM 694 O O . GLN A 1 83 ? -26.838 3.191 37.356 1.00 58.25 83 GLN A O 1
ATOM 699 N N . GLU A 1 84 ? -25.788 4.155 39.083 1.00 56.28 84 GLU A N 1
ATOM 700 C CA . GLU A 1 84 ? -26.787 3.727 40.062 1.00 56.28 84 GLU A CA 1
ATOM 701 C C . GLU A 1 84 ? -28.150 4.367 39.752 1.00 56.28 84 GLU A C 1
ATOM 703 O O . GLU A 1 84 ? -29.176 3.698 39.827 1.00 56.28 84 GLU A O 1
ATOM 708 N N . LEU A 1 85 ? -28.155 5.620 39.275 1.00 58.47 85 LEU A N 1
ATOM 709 C CA . LEU A 1 85 ? -29.355 6.309 38.796 1.00 58.47 85 LEU A CA 1
ATOM 710 C C . LEU A 1 85 ? -29.923 5.674 37.509 1.00 58.47 85 LEU A C 1
ATOM 712 O O . LEU A 1 85 ? -31.107 5.363 37.457 1.00 58.47 85 LEU A O 1
ATOM 716 N N . LEU A 1 86 ? -29.083 5.406 36.500 1.00 59.72 86 LEU A N 1
ATOM 717 C CA . LEU A 1 86 ? -29.506 4.829 35.211 1.00 59.72 86 LEU A CA 1
ATOM 718 C C . LEU A 1 86 ? -29.954 3.361 35.319 1.00 59.72 86 LEU A C 1
ATOM 720 O O . LEU A 1 86 ? -30.868 2.937 34.612 1.00 59.72 86 LEU A O 1
ATOM 724 N N . VAL A 1 87 ? -29.341 2.577 36.210 1.00 60.47 87 VAL A N 1
ATOM 725 C CA . VAL A 1 87 ? -29.752 1.196 36.513 1.00 60.47 87 VAL A CA 1
ATOM 726 C C . VAL A 1 87 ? -31.043 1.180 37.334 1.00 60.47 87 VAL A C 1
ATOM 728 O O . VAL A 1 87 ? -31.876 0.291 37.162 1.00 60.47 87 VAL A O 1
ATOM 731 N N . LYS A 1 88 ? -31.253 2.171 38.205 1.00 58.09 88 LYS A N 1
ATOM 732 C CA . LYS A 1 88 ? -32.511 2.335 38.943 1.00 58.09 88 LYS A CA 1
ATOM 733 C C . LYS A 1 88 ? -33.644 2.774 38.009 1.00 58.09 88 LYS A C 1
ATOM 735 O O . LYS A 1 88 ? -34.724 2.194 38.071 1.00 58.09 88 LYS A O 1
ATOM 740 N N . ASP A 1 89 ? -33.370 3.682 37.073 1.00 58.59 89 ASP A N 1
ATOM 741 C CA . ASP A 1 89 ? -34.315 4.117 36.037 1.00 58.59 89 ASP A CA 1
ATOM 742 C C . ASP A 1 89 ? -34.649 3.020 35.019 1.00 58.59 89 ASP A C 1
ATOM 744 O O . ASP A 1 89 ? -35.773 2.981 34.516 1.00 58.59 89 ASP A O 1
ATOM 748 N N . SER A 1 90 ? -33.723 2.113 34.700 1.00 64.56 90 SER A N 1
ATOM 749 C CA . SER A 1 90 ? -34.004 0.992 33.791 1.00 64.56 90 SER A CA 1
ATOM 750 C C . SER A 1 90 ? -34.785 -0.147 34.454 1.00 64.56 90 SER A C 1
ATOM 752 O O . SER A 1 90 ? -35.485 -0.879 33.757 1.00 64.56 90 SER A O 1
ATOM 754 N N . LYS A 1 91 ? -34.721 -0.273 35.788 1.00 67.38 91 LYS A N 1
ATOM 755 C CA . LYS A 1 91 ? -35.473 -1.269 36.574 1.00 67.38 91 LYS A CA 1
ATOM 756 C C . LYS A 1 91 ? -36.870 -0.819 37.011 1.00 67.38 91 LYS A C 1
ATOM 758 O O . LYS A 1 91 ? -37.669 -1.667 37.394 1.00 67.38 91 LYS A O 1
ATOM 763 N N . LEU A 1 92 ?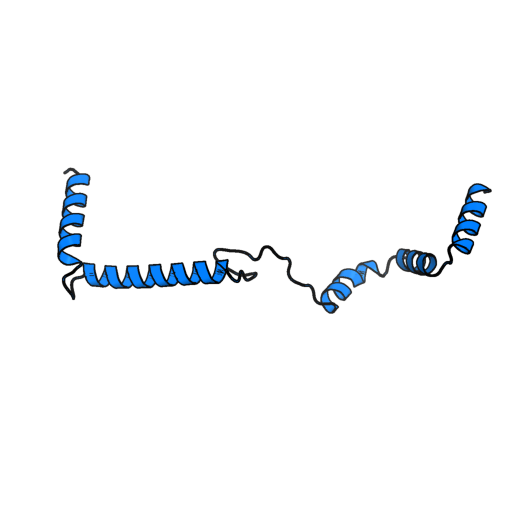 -37.164 0.480 36.971 1.00 69.12 92 LEU A N 1
ATOM 764 C CA . LEU A 1 92 ? -38.477 1.025 37.322 1.00 69.12 92 LEU A CA 1
ATOM 765 C C . LEU A 1 92 ? -39.502 0.748 36.217 1.00 69.12 92 LEU A C 1
ATOM 767 O O . LEU A 1 92 ? -39.291 1.085 35.047 1.00 69.12 92 LEU A O 1
ATOM 771 N N . THR A 1 93 ? -40.649 0.193 36.601 1.00 76.94 93 THR A N 1
ATOM 772 C CA . THR A 1 93 ? -41.790 0.033 35.690 1.00 76.94 93 THR A CA 1
ATOM 773 C C . THR A 1 93 ? -42.418 1.389 35.346 1.00 76.94 93 THR A C 1
ATOM 775 O O . THR A 1 93 ? -42.280 2.371 36.079 1.00 76.94 93 THR A O 1
ATOM 778 N N . VAL A 1 94 ? -43.106 1.470 34.200 1.00 76.06 94 VAL A N 1
ATOM 779 C CA . VAL A 1 94 ? -43.702 2.723 33.687 1.00 76.06 94 VAL A CA 1
ATOM 780 C C . VAL A 1 94 ? -44.624 3.389 34.723 1.00 76.06 94 VAL A C 1
ATOM 782 O O . VAL A 1 94 ? -44.603 4.613 34.870 1.00 76.06 94 VAL A O 1
ATOM 785 N N . ASP A 1 95 ? -45.361 2.595 35.502 1.00 78.12 95 ASP A N 1
ATOM 786 C CA . ASP A 1 95 ? -46.249 3.086 36.562 1.00 78.12 95 ASP A CA 1
ATOM 787 C C . ASP A 1 95 ? -45.501 3.689 37.757 1.00 78.12 95 ASP A C 1
ATOM 789 O O . ASP A 1 95 ? -45.937 4.690 38.335 1.00 78.12 95 ASP A O 1
ATOM 793 N N . GLU A 1 96 ? -44.350 3.128 38.123 1.00 78.50 96 GLU A N 1
ATOM 794 C CA . GLU A 1 96 ? -43.517 3.657 39.203 1.00 78.50 96 GLU A CA 1
ATOM 795 C C . GLU A 1 96 ? -42.858 4.978 38.795 1.00 78.50 96 GLU A C 1
ATOM 797 O O . GLU A 1 96 ? -42.851 5.928 39.581 1.00 78.50 96 GLU A O 1
ATOM 802 N N . LYS A 1 97 ? -42.415 5.095 37.535 1.00 79.00 97 LYS A N 1
ATOM 803 C CA . LYS A 1 97 ? -41.919 6.362 36.970 1.00 79.00 97 LYS A CA 1
ATOM 804 C C . LYS A 1 97 ? -42.992 7.445 36.999 1.00 79.00 97 LYS A C 1
ATOM 806 O O . LYS A 1 97 ? -42.725 8.576 37.401 1.00 79.00 97 LYS A O 1
ATOM 811 N N . ARG A 1 98 ? -44.229 7.092 36.637 1.00 76.50 98 ARG A N 1
ATOM 812 C CA . ARG A 1 98 ? -45.366 8.020 36.643 1.00 76.50 98 ARG A CA 1
ATOM 813 C C . ARG A 1 98 ? -45.676 8.544 38.047 1.00 76.50 98 ARG A C 1
ATOM 815 O O . ARG A 1 98 ? -45.927 9.736 38.203 1.00 76.50 98 ARG A O 1
ATOM 822 N N . LYS A 1 99 ? -45.614 7.690 39.075 1.00 81.69 99 LYS A N 1
ATOM 823 C CA . LYS A 1 99 ? -45.798 8.103 40.480 1.00 81.69 99 LYS A CA 1
ATOM 824 C C . LYS A 1 99 ? -44.709 9.062 40.960 1.00 81.69 99 LYS A C 1
ATOM 826 O O . LYS A 1 99 ? -45.024 9.998 41.690 1.00 81.69 99 LYS A O 1
ATOM 831 N N . ILE A 1 100 ? -43.456 8.844 40.559 1.00 81.38 100 ILE A N 1
ATOM 832 C CA . ILE A 1 100 ? -42.328 9.714 40.925 1.00 81.38 100 ILE A CA 1
ATOM 833 C C . ILE A 1 100 ? -42.509 11.109 40.314 1.00 81.38 100 ILE A C 1
ATOM 835 O O . ILE A 1 100 ? -42.456 12.092 41.048 1.00 81.38 100 ILE A O 1
ATOM 839 N N . ILE A 1 101 ? -42.830 11.187 39.018 1.00 81.00 101 ILE A N 1
ATOM 840 C CA . ILE A 1 101 ? -43.070 12.457 38.310 1.00 81.00 101 ILE A CA 1
ATOM 841 C C . ILE A 1 101 ? -44.219 13.240 38.952 1.00 81.00 101 ILE A C 1
ATOM 843 O O 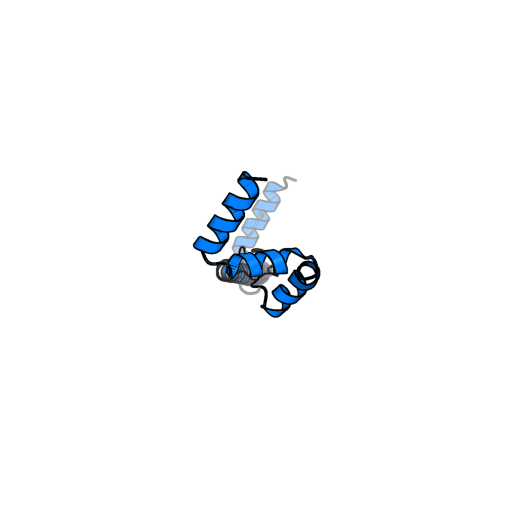. ILE A 1 101 ? -44.097 14.435 39.202 1.00 81.00 101 ILE A O 1
ATOM 847 N N . LEU A 1 102 ? -45.332 12.569 39.269 1.00 79.00 102 LEU A N 1
ATOM 848 C CA . LEU A 1 102 ? -46.460 13.221 39.937 1.00 79.00 102 LEU A CA 1
ATOM 849 C C . LEU A 1 102 ? -46.042 13.789 41.298 1.00 79.00 102 LEU A C 1
ATOM 851 O O . LEU A 1 102 ? -46.368 14.926 41.615 1.00 79.00 102 LEU A O 1
ATOM 855 N N . LYS A 1 103 ? -45.272 13.038 42.087 1.00 81.12 103 LYS A N 1
ATOM 856 C CA . LYS A 1 103 ? -44.806 13.485 43.404 1.00 81.12 103 LYS A CA 1
ATOM 857 C C . LYS A 1 103 ? -43.868 14.698 43.334 1.00 81.12 103 LYS A C 1
ATOM 859 O O . LYS A 1 103 ? -43.829 15.472 44.282 1.00 81.12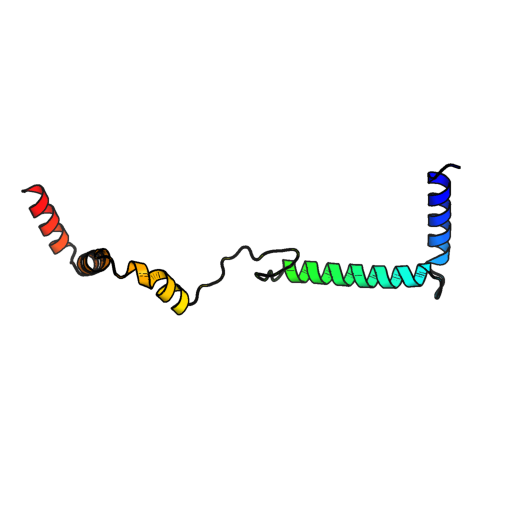 103 LYS A O 1
ATOM 864 N N . GLU A 1 104 ? -43.125 14.847 42.240 1.00 77.38 104 GLU A N 1
ATOM 865 C CA . GLU A 1 104 ? -42.217 15.973 42.001 1.00 77.38 104 GLU A CA 1
ATOM 866 C C . GLU A 1 104 ? -42.956 17.234 41.526 1.00 77.38 104 GLU A C 1
ATOM 868 O O . GLU A 1 104 ? -42.590 18.329 41.926 1.00 77.38 104 GLU A O 1
ATOM 873 N N . ILE A 1 105 ? -44.044 17.085 40.760 1.00 76.56 105 ILE A N 1
ATOM 874 C CA . ILE A 1 105 ? -44.917 18.197 40.332 1.00 76.56 105 ILE A CA 1
ATOM 875 C C . ILE A 1 105 ? -45.709 18.797 41.507 1.00 76.56 105 ILE A C 1
ATOM 877 O O . ILE A 1 105 ? -46.018 19.985 41.501 1.00 76.56 105 ILE A O 1
ATOM 881 N N . TYR A 1 106 ? -46.061 17.979 42.503 1.00 70.06 106 TYR A N 1
ATOM 882 C CA . TYR A 1 106 ? -46.810 18.408 43.693 1.00 70.06 106 TYR A CA 1
ATOM 883 C C . TYR A 1 106 ? -45.919 18.889 44.856 1.00 70.06 106 TYR A C 1
ATOM 885 O O . TYR A 1 106 ? -46.433 19.102 45.957 1.00 70.06 106 TYR A O 1
ATOM 893 N N . LYS A 1 107 ? -44.606 19.025 44.643 1.00 54.28 107 LYS A N 1
ATOM 894 C CA . LYS A 1 107 ? -43.648 19.551 45.623 1.00 54.28 107 LYS A CA 1
ATOM 895 C C . LYS A 1 107 ? -43.358 21.024 45.357 1.00 54.28 107 LYS A C 1
ATOM 897 O O . LYS A 1 107 ? -43.203 21.754 46.359 1.00 54.28 107 LYS A O 1
#

=== Feature glossary ===
Key to the feature types in this record:

— What the protein is —

Primary structure: the covalent order of the twenty standard amino acids along the backbone. Two proteins with the same sequence will (almost always) fold to the same structure; two with 30% identity often share a fold but not the details.

Database cross-references. InterPro integrates a dozen domain/family signature databases into unified entries with residue-range hits. GO terms attach function/process/location labels with evidence codes. CATH codes position the fold in a four-level structural taxonomy. Organism is the NCBI-taxonomy species name.

— Where its atoms are —

The mmCIF block holds the 3D Cartesian coordinates of each backbone atom (N, Cα, C, O) in ångströms. mmCIF is the PDB's canonical archive format — a tagged-loop text representation of the atomic model.

Six rendered views show the 3D structure from the faces of a cube — i.e. along ±x, ±y, ±z. Rendering representation is drawn randomly per protein from cartoon (secondary-structure ribbons), sticks (backbone bonds), or molecular surface; coloring is either N→C rainbow (blue at the N-terminus through red at the C-terminus) or one color per chain.

— Local backbone conformation —

DSSP 8-state secondary structure assigns each residue one of H (α-helix), G (3₁₀-helix), I (π-helix), E (extended β-strand), B (isolated β-bridge), T (hydrogen-bonded turn), S (bend), or '-' (coil). The assignment is computed from backbone hydrogen-bond geometry via the Kabsch–Sander algorithm.

P-SEA three-state annotation labels each residue as helix, strand, or coil based purely on the geometry of the Cα trace. It serves as a fallback when the full backbone (and thus DSSP) is unavailable.

The φ/ψ torsion pair specifies the backbone conformation at each residue. φ rotates about the N–Cα bond, ψ about the Cα–C bond. Steric clashes forbid most of the (φ, ψ) plane — the allowed regions (α-helix basin, β-sheet basin, left-handed helix) are the Ramachandran-allowed regions.

— Global shape and packing —

The geometric summary reports three shape descriptors. Rg (radius of gyration) measures how spread out the Cα atoms are about their centre of mass; compact globular proteins have small Rg, elongated or unfolded ones large. Cα contacts (<8 Å, |i−j|>4) count long-range residue pairs in spatial proximity — high for tightly packed folds, near zero for rods or random coil. The bounding-box extents give the protein's footprint along x, y, z in Å.

Accessible surface area quantifies burial. A residue with SASA near zero is packed into the hydrophobic core; one with SASA >100 Å² sits on the surface. Computed here via the Shrake–Rupley numerical algorithm with a 1.4 Å probe.

Plot images: a contact map (which residues are close in 3D, as an N×N binary image), a Ramachandran scatter (backbone torsion angles, revealing secondary-structure composition at a glance), and — for AlphaFold structures — a PAE heatmap (pairwise prediction confidence).

— Structural neighborhood —

The Foldseek 3Di string encodes local tertiary geometry as a 20-letter alphabet — one character per residue — derived from the relative positions of nearby Cα atoms. Unlike the amino-acid sequence, 3Di is a direct function of the 3D structure, so two proteins with the same fold have similar 3Di strings even at low sequence identity.

Nearest PDB neighbors are the top structural matches found by Foldseek when searching this structure against the entire Protein Data Bank. Each hit reports a TM-score (0 to 1; >0.5 almost always implies the same fold) and an E-value. These are *structural* homologs — they may share no detectable sequence similarity.

— Confidence and disorder —

For AlphaFold models, the B-factor field carries pLDDT — the model's own estimate of local accuracy on a 0–100 scale. Regions with pLDDT<50 should be treated as essentially unmodeled; they often correspond to intrinsically disordered segments.

B-factor (Debye–Waller factor) reflects atomic displacement in the crystal lattice. It is an experimental observable (units Å²), not a prediction; low values mean the atom is pinned down, high values mean it moves or is heterogeneous across the crystal.

Predicted aligned error is AlphaFold's pairwise confidence. Unlike pLDDT (per-residue), PAE is per-residue-pair and captures whether two parts of the structure are correctly placed relative to each other. Units are ångströms of expected positional error.